Protein AF-A0A4S9A195-F1 (afdb_monomer_lite)

Foldseek 3Di:
DDFDQDPVRDTDDDDDPDDDPVVVVLVVVLVVVLVVVCVVCVVVCPVPPVVSVVVSLVVLQVVVVVCVVVPDDDPPPRPSSDDPPVVVVVCVVPVVPDDDD

Structure (mmCIF, N/CA/C/O backbone):
data_AF-A0A4S9A195-F1
#
_entry.id   AF-A0A4S9A195-F1
#
loop_
_atom_s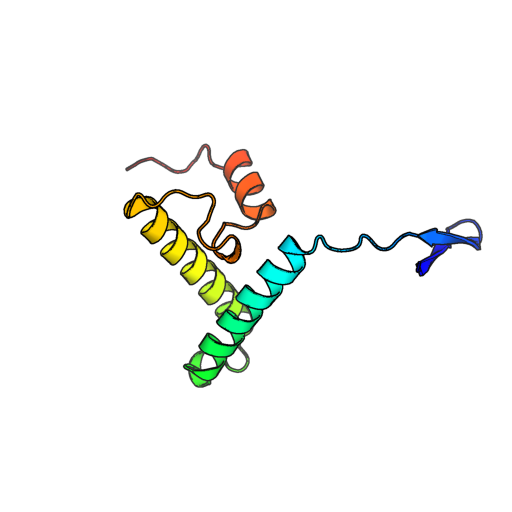ite.group_PDB
_atom_site.id
_atom_site.type_symbol
_atom_site.label_atom_id
_atom_site.label_alt_id
_atom_site.label_comp_id
_atom_site.label_asym_id
_atom_site.label_entity_id
_atom_site.label_seq_id
_atom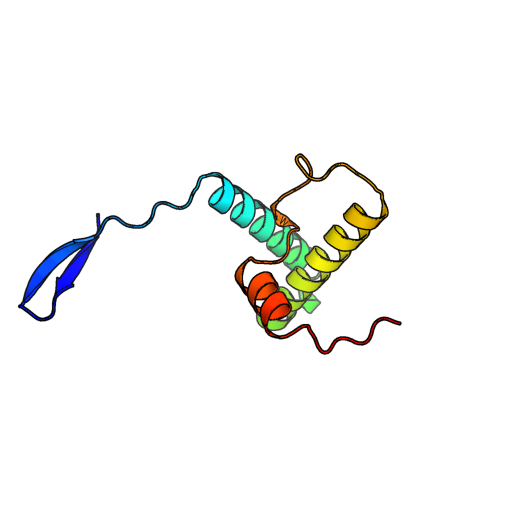_site.pdbx_PDB_ins_code
_atom_site.Cartn_x
_atom_site.Cartn_y
_atom_site.Cartn_z
_atom_site.occupancy
_atom_site.B_iso_or_equiv
_atom_site.auth_seq_id
_atom_site.auth_comp_id
_atom_site.auth_asym_id
_atom_site.auth_atom_id
_atom_site.pdbx_PDB_model_num
ATOM 1 N N . MET A 1 1 ? -29.296 6.049 3.140 1.00 66.12 1 MET A N 1
ATOM 2 C CA . MET A 1 1 ? -29.556 7.425 3.614 1.00 66.12 1 MET A CA 1
ATOM 3 C C . MET A 1 1 ? -29.317 7.424 5.112 1.00 66.12 1 MET A C 1
ATOM 5 O O . MET A 1 1 ? -29.852 6.543 5.775 1.00 66.12 1 MET A O 1
ATOM 9 N N . VAL A 1 2 ? -28.458 8.301 5.628 1.00 75.06 2 VAL A N 1
ATOM 10 C CA . VAL A 1 2 ? -28.152 8.363 7.068 1.00 75.06 2 VAL A CA 1
ATOM 11 C C . VAL A 1 2 ? -28.591 9.718 7.596 1.00 75.06 2 VAL A C 1
ATOM 13 O O . VAL A 1 2 ? -28.266 10.749 7.011 1.00 75.06 2 VAL A O 1
ATOM 16 N N . HIS A 1 3 ? -29.363 9.705 8.681 1.00 78.69 3 HIS A N 1
ATOM 17 C CA . HIS A 1 3 ? -29.837 10.921 9.326 1.00 78.69 3 HIS A CA 1
ATOM 18 C C . HIS A 1 3 ? -28.770 11.435 10.282 1.00 78.69 3 HIS A C 1
ATOM 20 O O . HIS A 1 3 ? -28.493 10.802 11.301 1.00 78.69 3 HIS A O 1
ATOM 26 N N . VAL A 1 4 ? -28.191 12.585 9.951 1.00 78.31 4 VAL A N 1
ATOM 27 C CA . VAL A 1 4 ? -27.231 13.269 10.818 1.00 78.31 4 VAL A CA 1
ATOM 28 C C . VAL A 1 4 ? -27.959 14.429 11.505 1.00 78.31 4 VAL A C 1
ATOM 30 O O . VAL A 1 4 ? -28.705 15.146 10.830 1.00 78.31 4 VAL A O 1
ATOM 33 N N . PRO A 1 5 ? -27.821 14.595 12.832 1.00 81.00 5 PRO A N 1
ATOM 34 C CA . PRO A 1 5 ? -28.355 15.761 13.522 1.00 81.00 5 PRO A CA 1
ATOM 35 C C . PRO A 1 5 ? -27.573 17.012 13.108 1.00 81.00 5 PRO A C 1
ATOM 37 O O . PRO A 1 5 ? -26.343 17.024 13.156 1.00 81.00 5 PRO A O 1
ATOM 40 N N . LEU A 1 6 ? -28.291 18.049 12.681 1.00 82.06 6 LEU A N 1
ATOM 41 C CA . LEU A 1 6 ? -27.730 19.362 12.387 1.00 82.06 6 LEU A CA 1
ATOM 42 C C . LEU A 1 6 ? -27.749 20.231 13.647 1.00 82.06 6 LEU A C 1
ATOM 44 O O . LEU A 1 6 ? -28.447 19.957 14.623 1.00 82.06 6 LEU A O 1
ATOM 48 N N . THR A 1 7 ? -26.955 21.298 13.617 1.00 81.19 7 THR A N 1
ATOM 49 C CA . THR A 1 7 ? -26.804 22.266 14.712 1.00 81.19 7 THR A CA 1
ATOM 50 C C . THR A 1 7 ? -28.098 22.992 15.085 1.00 81.19 7 THR A C 1
ATOM 52 O O . THR A 1 7 ? -28.188 23.545 16.174 1.00 81.19 7 THR A O 1
ATOM 55 N N . ASP A 1 8 ? -29.096 22.987 14.203 1.00 82.19 8 ASP A N 1
ATOM 56 C CA . ASP A 1 8 ? -30.438 23.543 14.410 1.00 82.19 8 ASP A CA 1
ATOM 57 C C . ASP A 1 8 ? -31.427 22.532 15.030 1.00 82.19 8 ASP A C 1
ATOM 59 O O . ASP A 1 8 ? -32.599 22.847 15.215 1.00 82.19 8 ASP A O 1
ATOM 63 N N . GLY A 1 9 ? -30.978 21.312 15.352 1.00 76.75 9 GLY A N 1
ATOM 64 C CA . GLY A 1 9 ? -31.822 20.237 15.884 1.00 76.75 9 GLY A CA 1
ATOM 65 C C . GLY A 1 9 ? -32.603 19.464 14.815 1.00 76.75 9 GLY A C 1
ATOM 66 O O . GLY A 1 9 ? -33.231 18.449 15.128 1.00 76.75 9 GLY A O 1
ATOM 67 N N . SER A 1 10 ? -32.524 19.883 13.550 1.00 79.44 10 SER A N 1
ATOM 68 C CA . SER A 1 10 ? -33.137 19.185 12.421 1.00 79.44 10 SER A CA 1
ATOM 69 C C . SER A 1 10 ? -32.299 17.971 12.008 1.00 79.44 10 SER A C 1
ATOM 71 O O . SER A 1 10 ? -31.081 17.927 12.180 1.00 79.44 10 SER A O 1
ATOM 73 N N . ARG A 1 11 ? -32.935 16.946 11.432 1.00 74.81 11 ARG A N 1
ATOM 74 C CA . ARG A 1 11 ? -32.238 15.772 10.876 1.00 74.81 11 ARG A CA 1
ATOM 75 C C . ARG A 1 11 ? -32.210 15.860 9.357 1.00 74.81 11 ARG A C 1
ATOM 77 O O . ARG A 1 11 ? -33.245 15.673 8.724 1.00 74.81 11 ARG A O 1
ATOM 84 N N . SER A 1 12 ? -31.033 16.065 8.768 1.00 76.81 12 SER A N 1
ATOM 85 C CA . SER A 1 12 ? -30.874 15.985 7.312 1.00 76.81 12 SER A CA 1
ATOM 86 C C . SER A 1 12 ? -30.489 14.567 6.908 1.00 76.81 12 SER A C 1
ATOM 88 O O . SER A 1 12 ? -29.610 13.946 7.513 1.00 76.81 12 SER A O 1
ATOM 90 N N . GLY A 1 13 ? -31.182 14.031 5.905 1.00 76.50 13 GLY A N 1
ATOM 91 C CA . GLY A 1 13 ? -30.847 12.745 5.312 1.00 76.50 13 GLY A CA 1
ATOM 92 C C . GLY A 1 13 ? -29.703 12.925 4.327 1.00 76.50 13 GLY A C 1
ATOM 93 O O . GLY A 1 13 ? -29.920 13.359 3.199 1.00 76.50 13 GLY A O 1
ATOM 94 N N . LEU A 1 14 ? -28.488 12.566 4.735 1.00 73.50 14 LEU A N 1
ATOM 95 C CA . LEU A 1 14 ? -27.355 12.551 3.822 1.00 73.50 14 LEU A CA 1
ATOM 96 C C . LEU A 1 14 ? -27.376 11.253 3.011 1.00 73.50 14 LEU A C 1
ATOM 98 O O . LEU A 1 14 ? -27.513 10.138 3.538 1.00 73.50 14 LEU A O 1
ATOM 102 N N . SER A 1 15 ? -27.245 11.407 1.696 1.00 68.25 15 SER A N 1
ATOM 103 C CA . SER A 1 15 ? -26.845 10.315 0.819 1.00 68.25 15 SER A CA 1
ATOM 104 C C . SER A 1 15 ? -25.440 9.899 1.235 1.00 68.25 15 SER A C 1
ATOM 106 O O . SER A 1 15 ? -24.515 10.703 1.146 1.00 68.25 15 SER A O 1
ATOM 108 N N . MET A 1 16 ? -25.274 8.661 1.702 1.00 62.97 16 MET A N 1
ATOM 109 C CA . MET A 1 16 ? -23.929 8.119 1.863 1.00 62.97 16 MET A CA 1
ATOM 110 C C . MET A 1 16 ? -23.289 8.091 0.476 1.00 62.97 16 MET A C 1
ATOM 112 O O . MET A 1 16 ? -23.950 7.622 -0.457 1.00 62.97 16 MET A O 1
ATOM 116 N N . PRO A 1 17 ? -22.067 8.619 0.304 1.00 64.69 17 PRO A N 1
ATOM 117 C CA . PRO A 1 17 ? -21.358 8.455 -0.949 1.00 64.69 17 PRO A CA 1
ATOM 118 C C . PRO A 1 17 ? -21.192 6.952 -1.168 1.00 64.69 17 PRO A C 1
ATOM 120 O O . PRO A 1 17 ? -20.478 6.277 -0.430 1.00 64.69 17 PRO A O 1
ATOM 123 N N . LEU A 1 18 ? -21.937 6.420 -2.132 1.00 65.69 18 LEU A N 1
ATOM 124 C CA . LEU A 1 18 ? -21.755 5.054 -2.587 1.00 65.69 18 LEU A CA 1
ATOM 125 C C . LEU A 1 18 ? -20.375 5.015 -3.240 1.00 65.69 18 LEU A C 1
ATOM 127 O O . LEU A 1 18 ? -20.096 5.816 -4.137 1.00 65.69 18 LEU A O 1
ATOM 131 N N . GLY A 1 19 ? -19.500 4.133 -2.757 1.00 63.62 19 GLY A N 1
ATOM 132 C CA . GLY A 1 19 ? -18.239 3.869 -3.435 1.00 63.62 19 GLY A CA 1
ATOM 133 C C . GLY A 1 19 ? -18.520 3.491 -4.888 1.00 63.62 19 GLY A C 1
ATOM 134 O O . GLY A 1 19 ? -19.524 2.845 -5.196 1.00 63.62 19 GLY A O 1
ATOM 135 N N . THR A 1 20 ? -17.667 3.920 -5.816 1.00 74.56 20 THR A N 1
ATOM 136 C CA . THR A 1 20 ? -17.747 3.388 -7.177 1.00 74.56 20 THR A CA 1
ATOM 137 C C . THR A 1 20 ? -17.369 1.907 -7.132 1.00 74.56 20 THR A C 1
ATOM 139 O O . THR A 1 20 ? -16.490 1.511 -6.365 1.00 74.56 20 THR A O 1
ATOM 142 N N . LYS A 1 21 ? -18.004 1.070 -7.961 1.00 77.12 21 LYS A N 1
ATOM 143 C CA . LYS A 1 21 ? -17.703 -0.376 -8.027 1.00 77.12 21 LYS A CA 1
ATOM 144 C C . LYS A 1 21 ? -16.211 -0.657 -8.258 1.00 77.12 21 LYS A C 1
ATOM 146 O O . LYS A 1 21 ? -15.678 -1.655 -7.776 1.00 77.12 21 LYS A O 1
ATOM 151 N N . ASP A 1 22 ? -15.535 0.247 -8.961 1.00 73.81 22 ASP A N 1
ATOM 152 C CA . ASP A 1 22 ? -14.099 0.172 -9.226 1.00 73.81 22 ASP A CA 1
ATOM 153 C C . ASP A 1 22 ? -13.265 0.383 -7.956 1.00 73.81 22 ASP A C 1
ATOM 155 O O . ASP A 1 22 ? -12.273 -0.313 -7.744 1.00 73.81 22 ASP A O 1
ATOM 159 N N . LEU A 1 23 ? -13.684 1.301 -7.076 1.00 75.88 23 LEU A N 1
ATOM 160 C CA . LEU A 1 23 ? -13.029 1.539 -5.790 1.00 75.88 23 LEU A CA 1
ATOM 161 C C . LEU A 1 23 ? -13.206 0.338 -4.856 1.00 75.88 23 LEU A C 1
ATOM 163 O O . LEU A 1 23 ? -12.233 -0.128 -4.269 1.00 75.88 23 LEU A O 1
ATOM 167 N N . GLU A 1 24 ? -14.417 -0.218 -4.791 1.00 80.75 24 GLU A N 1
ATOM 168 C CA . GLU A 1 24 ? -14.697 -1.423 -4.000 1.00 80.75 24 GLU A CA 1
ATOM 169 C C . GLU A 1 24 ? -13.881 -2.632 -4.485 1.00 80.75 24 GLU A C 1
ATOM 171 O O . GLU A 1 24 ? -13.351 -3.406 -3.685 1.00 80.75 24 GLU A O 1
ATOM 176 N N . SER A 1 25 ? -13.755 -2.794 -5.806 1.00 81.31 25 SER A N 1
ATOM 177 C CA . SER A 1 25 ? -12.958 -3.870 -6.408 1.00 81.31 25 SER A CA 1
ATOM 178 C C . SER A 1 25 ? -11.474 -3.705 -6.082 1.00 81.31 25 SER A C 1
ATOM 180 O O . SER A 1 25 ? -10.824 -4.653 -5.640 1.00 81.31 25 SER A O 1
ATOM 182 N N . LYS A 1 26 ? -10.966 -2.473 -6.190 1.00 80.56 26 LYS A N 1
ATOM 183 C CA . LYS A 1 26 ? -9.592 -2.114 -5.829 1.00 80.56 26 LYS A CA 1
ATOM 184 C C . LYS A 1 26 ? -9.286 -2.391 -4.356 1.00 80.56 26 LYS A C 1
ATOM 186 O O . LYS A 1 26 ? -8.240 -2.955 -4.038 1.00 80.56 26 LYS A O 1
ATOM 191 N N . GLU A 1 27 ? -10.185 -2.018 -3.450 1.00 81.75 27 GLU A N 1
ATOM 192 C CA . GLU A 1 27 ? -10.034 -2.284 -2.015 1.00 81.75 27 GLU A CA 1
ATOM 193 C C . GLU A 1 27 ? -10.054 -3.782 -1.702 1.00 81.75 27 GLU A C 1
ATOM 195 O O . GLU A 1 27 ? -9.252 -4.252 -0.893 1.00 81.75 27 GLU A O 1
ATOM 200 N N . ARG A 1 28 ? -10.905 -4.555 -2.385 1.00 85.38 28 ARG A N 1
ATOM 201 C CA . ARG A 1 28 ? -10.955 -6.016 -2.241 1.00 85.38 28 ARG A CA 1
ATOM 202 C C . ARG A 1 28 ? -9.630 -6.676 -2.613 1.00 85.38 28 ARG A C 1
ATOM 204 O O . ARG A 1 28 ? -9.138 -7.509 -1.855 1.00 85.38 28 ARG A O 1
ATOM 211 N N . GLU A 1 29 ? -9.043 -6.299 -3.745 1.00 86.25 29 GLU A N 1
ATOM 212 C CA . GLU A 1 29 ? -7.757 -6.846 -4.201 1.00 86.25 29 GLU A CA 1
ATOM 213 C C . GLU A 1 29 ? -6.611 -6.483 -3.245 1.00 86.25 29 GLU A C 1
ATOM 215 O O . GLU A 1 29 ? -5.760 -7.319 -2.934 1.00 86.25 29 GLU A O 1
ATOM 220 N N . LEU A 1 30 ? -6.618 -5.257 -2.711 1.00 84.88 30 LEU A N 1
ATOM 221 C CA . LEU A 1 30 ? -5.652 -4.827 -1.697 1.00 84.88 30 LEU A CA 1
ATOM 222 C C . LEU A 1 30 ? -5.788 -5.603 -0.388 1.00 84.88 30 LEU A C 1
ATOM 224 O O . LEU A 1 30 ? -4.776 -5.993 0.199 1.00 84.88 30 LEU A O 1
ATOM 228 N N . ASN A 1 31 ? -7.020 -5.846 0.056 1.00 88.50 31 ASN A N 1
ATOM 229 C CA . ASN A 1 31 ? -7.285 -6.623 1.262 1.00 88.50 31 ASN A CA 1
ATOM 230 C C . ASN A 1 31 ? -6.833 -8.074 1.100 1.00 88.50 31 ASN A C 1
ATOM 232 O O . ASN A 1 31 ? -6.196 -8.611 2.004 1.00 88.50 31 ASN A O 1
ATOM 236 N N . GLU A 1 32 ? -7.082 -8.681 -0.060 1.00 90.62 32 GLU A N 1
ATOM 237 C CA . GLU A 1 32 ? -6.616 -10.036 -0.366 1.00 90.62 32 GLU A CA 1
ATOM 238 C C . GLU A 1 32 ? -5.082 -10.119 -0.366 1.00 90.62 32 GLU A C 1
ATOM 240 O O . GLU A 1 32 ? -4.492 -11.019 0.233 1.00 90.62 32 GLU A O 1
ATOM 245 N N . LEU A 1 33 ? -4.400 -9.146 -0.975 1.00 88.19 33 LEU A N 1
ATOM 246 C CA . LEU A 1 33 ? -2.939 -9.074 -0.942 1.00 88.19 33 LEU A CA 1
ATOM 247 C C . LEU A 1 33 ? -2.406 -8.928 0.492 1.00 88.19 33 LEU A C 1
ATOM 249 O O . LEU A 1 33 ? -1.451 -9.612 0.871 1.00 88.19 33 LEU A O 1
ATOM 253 N N . GLY A 1 34 ? -3.040 -8.063 1.288 1.00 88.44 34 GLY A N 1
ATOM 254 C CA . GLY A 1 34 ? -2.757 -7.903 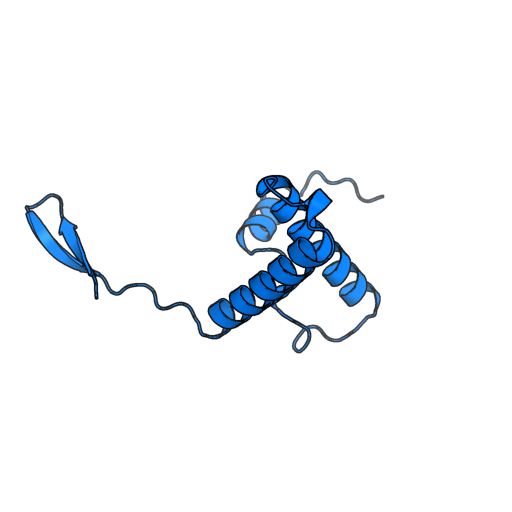2.710 1.00 88.44 34 GLY A CA 1
ATOM 255 C C . GLY A 1 34 ? -2.899 -9.215 3.465 1.00 88.44 34 GLY A C 1
ATOM 256 O O . GLY A 1 34 ? -1.959 -9.663 4.118 1.00 88.44 34 GLY A O 1
ATOM 257 N N . TYR A 1 35 ? -4.031 -9.887 3.302 1.00 90.06 35 TYR A N 1
ATOM 258 C CA . TYR A 1 35 ? -4.280 -11.179 3.923 1.00 90.06 35 TYR A CA 1
ATOM 259 C C . TYR A 1 35 ? -3.214 -12.215 3.544 1.00 90.06 35 TYR A C 1
ATOM 261 O O . TYR A 1 35 ? -2.651 -12.891 4.403 1.00 90.06 35 TYR A O 1
ATOM 269 N N . ARG A 1 36 ? -2.841 -12.297 2.265 1.00 90.25 36 ARG A N 1
ATOM 270 C CA . ARG A 1 36 ? -1.808 -13.235 1.801 1.00 90.25 36 ARG A CA 1
ATOM 271 C C . ARG A 1 36 ? -0.431 -12.939 2.389 1.00 90.25 36 ARG A C 1
ATOM 273 O O . ARG A 1 36 ? 0.304 -13.875 2.709 1.00 90.25 36 ARG A O 1
ATOM 280 N N . MET A 1 37 ? -0.059 -11.667 2.524 1.00 89.12 37 MET A N 1
ATOM 281 C CA . MET A 1 37 ? 1.211 -11.269 3.138 1.00 89.12 37 MET A CA 1
ATOM 282 C C . MET A 1 37 ? 1.249 -11.580 4.635 1.00 89.12 37 MET A C 1
ATOM 284 O O . MET A 1 37 ? 2.233 -12.160 5.103 1.00 89.12 37 MET A O 1
ATOM 288 N N . SER A 1 38 ? 0.182 -11.248 5.370 1.00 87.38 38 SER A N 1
ATOM 289 C CA . SER A 1 38 ? 0.092 -11.538 6.804 1.00 87.38 38 SER A CA 1
ATOM 290 C C . SER A 1 38 ? 0.019 -13.039 7.066 1.00 87.38 38 SER A C 1
ATOM 292 O O . SER A 1 38 ? 0.636 -13.514 8.011 1.00 87.38 38 SER A O 1
ATOM 294 N N . TRP A 1 39 ? -0.632 -13.808 6.193 1.00 88.38 39 TRP A N 1
ATOM 295 C CA . TRP A 1 39 ? -0.666 -15.265 6.289 1.00 88.38 39 TRP A CA 1
ATOM 296 C C . TRP A 1 39 ? 0.708 -15.897 6.029 1.00 88.38 39 TRP A C 1
ATOM 298 O O . TRP A 1 39 ? 1.178 -16.723 6.809 1.00 88.38 39 TRP A O 1
ATOM 308 N N . ARG A 1 40 ? 1.399 -15.491 4.952 1.00 88.06 40 ARG A N 1
ATOM 309 C CA . ARG A 1 40 ? 2.709 -16.062 4.577 1.00 88.06 40 ARG A CA 1
ATOM 310 C C . ARG A 1 40 ? 3.831 -15.702 5.544 1.00 88.06 40 ARG A C 1
ATOM 312 O O . ARG A 1 40 ? 4.752 -16.494 5.717 1.00 88.06 40 ARG A O 1
ATOM 319 N N . GLN A 1 41 ? 3.783 -14.516 6.144 1.00 86.75 41 GLN A N 1
ATOM 320 C CA . GLN A 1 41 ? 4.793 -14.044 7.092 1.00 86.75 41 GLN A CA 1
ATOM 321 C C . GLN A 1 41 ? 4.145 -13.632 8.415 1.00 86.75 41 GLN A C 1
ATOM 323 O O . GLN A 1 41 ? 4.396 -12.543 8.934 1.00 86.75 41 GLN A O 1
ATOM 328 N N . ALA A 1 42 ? 3.328 -14.526 8.977 1.00 81.31 42 ALA A N 1
ATOM 329 C CA . ALA A 1 42 ? 2.582 -14.266 10.206 1.00 81.31 42 ALA A CA 1
ATOM 330 C C . ALA A 1 42 ? 3.480 -13.755 11.335 1.00 81.31 42 ALA A C 1
ATOM 332 O O . ALA A 1 42 ? 3.178 -12.737 11.938 1.00 81.31 42 ALA A O 1
ATOM 333 N N . LYS A 1 43 ? 4.649 -14.364 11.558 1.00 87.38 43 LYS A N 1
ATOM 334 C CA . LYS A 1 43 ? 5.592 -13.909 12.599 1.00 87.38 43 LYS A CA 1
ATOM 335 C C . LYS A 1 43 ? 6.124 -12.487 12.377 1.00 87.38 43 LYS A C 1
ATOM 337 O O . LYS A 1 43 ? 6.406 -11.792 13.344 1.00 87.38 43 LYS A O 1
ATOM 342 N N . THR A 1 44 ? 6.270 -12.064 11.124 1.00 86.00 44 THR A N 1
ATOM 343 C CA . THR A 1 44 ? 6.793 -10.739 10.761 1.00 86.00 44 THR A CA 1
ATOM 344 C C . THR A 1 44 ? 5.738 -9.648 10.938 1.00 86.00 44 THR A C 1
ATOM 346 O O . THR A 1 44 ? 6.066 -8.526 11.325 1.00 86.00 44 THR A O 1
ATOM 349 N N . PHE A 1 45 ? 4.475 -9.968 10.646 1.00 87.06 45 PHE A N 1
ATOM 350 C CA . PHE A 1 45 ? 3.387 -8.989 10.588 1.00 87.06 45 PHE A CA 1
ATOM 351 C C . PHE A 1 45 ? 2.406 -9.054 11.759 1.00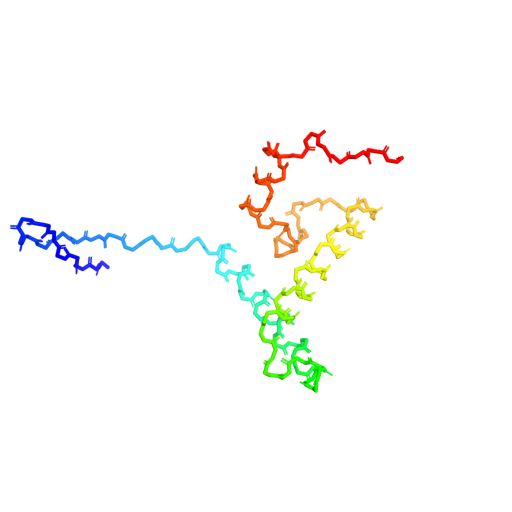 87.06 45 PHE A C 1
ATOM 353 O O . PHE A 1 45 ? 1.628 -8.113 11.933 1.00 87.06 45 PHE A O 1
ATOM 360 N N . ASN A 1 46 ? 2.447 -10.109 12.577 1.00 85.62 46 ASN A N 1
ATOM 361 C CA . ASN A 1 46 ? 1.605 -10.217 13.762 1.00 85.62 46 ASN A CA 1
ATOM 362 C C . ASN A 1 46 ? 1.844 -9.021 14.692 1.00 85.62 46 ASN A C 1
ATOM 364 O O . ASN A 1 46 ? 2.989 -8.630 14.919 1.00 85.62 46 ASN A O 1
ATOM 368 N N . GLU A 1 47 ? 0.755 -8.424 15.176 1.00 87.38 47 GLU A N 1
ATOM 369 C CA . GLU A 1 47 ? 0.756 -7.248 16.064 1.00 87.38 47 GLU A CA 1
ATOM 370 C C . GLU A 1 47 ? 1.467 -6.000 15.504 1.00 87.38 47 GLU A C 1
ATOM 372 O O . GLU A 1 47 ? 1.678 -5.018 16.215 1.00 87.38 47 GLU A O 1
ATOM 377 N N . ARG A 1 48 ? 1.813 -5.987 14.209 1.00 89.75 48 ARG A N 1
ATOM 378 C CA . ARG A 1 48 ? 2.539 -4.883 13.562 1.00 89.75 48 ARG A CA 1
ATOM 379 C C . ARG A 1 48 ? 1.753 -4.302 12.380 1.00 89.75 48 ARG A C 1
ATOM 381 O O . ARG A 1 48 ? 2.246 -4.319 11.247 1.00 89.75 48 ARG A O 1
ATOM 388 N N . PRO A 1 49 ? 0.558 -3.723 12.613 1.00 86.69 49 PRO A N 1
ATOM 389 C CA . PRO A 1 49 ? -0.316 -3.239 11.541 1.00 86.69 49 PRO A CA 1
ATOM 390 C C . PRO A 1 49 ? 0.315 -2.110 10.712 1.00 86.69 49 PRO A C 1
ATOM 392 O O . PRO A 1 49 ? 0.162 -2.078 9.495 1.00 86.69 49 PRO A O 1
ATOM 395 N N . ILE A 1 50 ? 1.099 -1.220 11.330 1.00 89.25 50 ILE A N 1
ATOM 396 C CA . ILE A 1 50 ? 1.783 -0.132 10.609 1.00 89.25 50 ILE A CA 1
ATOM 397 C C . ILE A 1 50 ? 2.888 -0.671 9.695 1.00 89.25 50 ILE A C 1
ATOM 399 O O . ILE A 1 50 ? 3.016 -0.243 8.550 1.00 89.25 50 ILE A O 1
ATOM 403 N N . PHE A 1 51 ? 3.686 -1.626 10.176 1.00 87.75 51 PHE A N 1
ATOM 404 C CA . PHE A 1 51 ? 4.740 -2.242 9.367 1.00 87.75 51 PHE A CA 1
ATOM 405 C C . PHE A 1 51 ? 4.152 -3.022 8.187 1.00 87.75 51 PHE A C 1
ATOM 407 O O . PHE A 1 51 ? 4.659 -2.938 7.067 1.00 87.75 51 PHE A O 1
ATOM 414 N N . MET A 1 52 ? 3.040 -3.714 8.430 1.00 89.06 52 MET A N 1
ATOM 415 C CA . MET A 1 52 ? 2.266 -4.400 7.407 1.00 89.06 52 MET A CA 1
ATOM 416 C C . MET A 1 52 ? 1.755 -3.430 6.333 1.00 89.06 52 MET A C 1
ATOM 418 O O . MET A 1 52 ? 1.975 -3.644 5.142 1.00 89.06 52 MET A O 1
ATOM 422 N N . GLN A 1 53 ? 1.171 -2.304 6.750 1.00 88.06 53 GLN A N 1
ATOM 423 C CA . GLN A 1 53 ? 0.693 -1.269 5.836 1.00 88.06 53 GLN A CA 1
ATOM 424 C C . GLN A 1 53 ? 1.820 -0.688 4.970 1.00 88.06 53 GLN A C 1
ATOM 426 O O . GLN A 1 53 ? 1.661 -0.562 3.757 1.00 88.06 53 GLN A O 1
ATOM 431 N N . LYS A 1 54 ? 2.980 -0.390 5.573 1.00 89.31 54 LYS A N 1
ATOM 432 C CA . LYS A 1 54 ? 4.161 0.114 4.849 1.00 89.31 54 LYS A CA 1
ATOM 433 C C . LYS A 1 54 ? 4.717 -0.919 3.867 1.00 89.31 54 LYS A C 1
ATOM 435 O O . LYS A 1 54 ? 5.149 -0.553 2.778 1.00 89.31 54 LYS A O 1
ATOM 440 N N . SER A 1 55 ? 4.690 -2.197 4.237 1.00 89.75 55 SER A N 1
ATOM 441 C CA . SER A 1 55 ? 5.139 -3.296 3.374 1.00 89.75 55 SER A CA 1
ATOM 442 C C . SER A 1 55 ? 4.210 -3.489 2.174 1.00 89.75 55 SER A C 1
ATOM 444 O O . SER A 1 55 ? 4.689 -3.681 1.057 1.00 89.75 55 SER A O 1
ATOM 446 N N . LEU A 1 56 ? 2.894 -3.356 2.379 1.00 88.50 56 LEU A N 1
ATOM 447 C CA . LEU A 1 56 ? 1.911 -3.343 1.296 1.00 88.50 56 LEU A CA 1
ATOM 448 C C . LEU A 1 56 ? 2.132 -2.172 0.342 1.00 88.50 56 LEU A C 1
ATOM 450 O O . LEU A 1 56 ? 2.142 -2.369 -0.871 1.00 88.50 56 LEU A O 1
ATOM 454 N N . ASP A 1 57 ? 2.347 -0.969 0.875 1.00 86.19 57 ASP A N 1
ATOM 455 C CA . ASP A 1 57 ? 2.602 0.211 0.046 1.00 86.19 57 ASP A CA 1
ATOM 456 C C . ASP A 1 57 ? 3.902 0.049 -0.767 1.00 86.19 57 ASP A C 1
ATOM 458 O O . ASP A 1 57 ? 3.899 0.283 -1.973 1.00 86.19 57 ASP A O 1
ATOM 462 N N . ALA A 1 58 ? 4.981 -0.454 -0.157 1.00 87.75 58 ALA A N 1
ATOM 463 C CA . ALA A 1 58 ? 6.241 -0.716 -0.857 1.00 87.75 58 ALA A CA 1
ATOM 464 C C . ALA A 1 58 ? 6.105 -1.786 -1.955 1.00 87.75 58 ALA A C 1
ATOM 466 O O . ALA A 1 58 ? 6.685 -1.653 -3.034 1.00 87.75 58 ALA A O 1
ATOM 467 N N . TYR A 1 59 ? 5.334 -2.848 -1.707 1.00 88.06 59 TYR A N 1
ATOM 468 C CA . TYR A 1 59 ? 5.084 -3.880 -2.711 1.00 88.06 59 TYR A CA 1
ATOM 469 C C . TYR A 1 59 ? 4.280 -3.351 -3.897 1.00 88.06 59 TYR A C 1
ATOM 471 O O . TYR A 1 59 ? 4.594 -3.691 -5.039 1.00 88.06 59 TYR A O 1
ATOM 479 N N . ARG A 1 60 ? 3.274 -2.504 -3.643 1.00 86.94 60 ARG A N 1
ATOM 480 C CA . ARG A 1 60 ? 2.503 -1.846 -4.704 1.00 86.94 60 ARG A CA 1
ATOM 481 C C . ARG A 1 60 ? 3.392 -0.955 -5.553 1.00 86.94 60 ARG A C 1
ATOM 483 O O . ARG A 1 60 ? 3.426 -1.142 -6.762 1.00 86.94 60 ARG A O 1
ATOM 490 N N . ASP A 1 61 ? 4.168 -0.081 -4.915 1.00 84.31 61 ASP A N 1
ATOM 491 C CA . ASP A 1 61 ? 5.078 0.839 -5.602 1.00 84.31 61 ASP A CA 1
ATOM 492 C C . ASP A 1 61 ? 6.116 0.065 -6.443 1.00 84.31 61 ASP A C 1
ATOM 494 O O . ASP A 1 61 ? 6.377 0.415 -7.597 1.00 84.31 61 ASP A O 1
ATOM 498 N N . LYS A 1 62 ? 6.661 -1.042 -5.913 1.00 87.06 62 LYS A N 1
ATOM 499 C CA . LYS A 1 62 ? 7.613 -1.904 -6.635 1.00 87.06 62 LYS A CA 1
ATOM 500 C C . LYS A 1 62 ? 6.971 -2.627 -7.820 1.00 87.06 62 LYS A C 1
ATOM 502 O O . LYS A 1 62 ? 7.562 -2.672 -8.895 1.00 87.06 62 LYS A O 1
ATOM 507 N N . THR A 1 63 ? 5.785 -3.197 -7.624 1.00 85.56 63 THR A N 1
ATOM 508 C CA . THR A 1 63 ? 5.048 -3.916 -8.676 1.00 85.56 63 THR A CA 1
ATOM 509 C C . THR A 1 63 ? 4.641 -2.958 -9.791 1.00 85.56 63 THR A C 1
ATOM 511 O O . THR A 1 63 ? 4.870 -3.252 -10.959 1.00 85.56 63 THR A O 1
ATOM 514 N N . TRP A 1 64 ? 4.151 -1.771 -9.427 1.00 81.38 64 TRP A N 1
ATOM 515 C CA . TRP A 1 64 ? 3.840 -0.691 -10.357 1.00 81.38 64 TRP A CA 1
ATOM 516 C C . TRP A 1 64 ? 5.069 -0.254 -11.162 1.00 81.38 64 TRP A C 1
ATOM 518 O O . TRP A 1 64 ? 5.026 -0.211 -12.387 1.00 81.38 64 TRP A O 1
ATOM 528 N N . SER A 1 65 ? 6.197 -0.009 -10.490 1.00 81.94 65 SER A N 1
ATOM 529 C CA . SER A 1 65 ? 7.452 0.374 -11.153 1.00 81.94 65 SER A CA 1
ATOM 530 C C . SER A 1 65 ? 7.953 -0.706 -12.121 1.00 81.94 65 SER A C 1
ATOM 532 O O . SER A 1 65 ? 8.417 -0.391 -13.213 1.00 81.94 65 SER A O 1
ATOM 534 N N . ALA A 1 66 ? 7.826 -1.984 -11.752 1.00 83.19 66 ALA A N 1
ATOM 535 C CA . ALA A 1 66 ? 8.182 -3.102 -12.623 1.00 83.19 66 ALA A CA 1
ATOM 536 C C . ALA A 1 66 ? 7.253 -3.208 -13.846 1.00 83.19 66 ALA A C 1
ATOM 538 O O . ALA A 1 66 ? 7.727 -3.453 -14.954 1.00 83.19 66 ALA A O 1
ATOM 539 N N . MET A 1 67 ? 5.948 -2.981 -13.662 1.00 80.88 67 MET A N 1
ATOM 540 C CA . MET A 1 67 ? 4.975 -2.937 -14.758 1.00 80.88 67 MET A CA 1
ATOM 541 C C . MET A 1 67 ? 5.297 -1.806 -15.741 1.00 80.88 67 MET A C 1
ATOM 543 O O . MET A 1 67 ? 5.380 -2.068 -16.941 1.00 80.88 67 MET A O 1
ATOM 547 N N . LEU A 1 68 ? 5.580 -0.598 -15.237 1.00 78.31 68 LEU A N 1
ATOM 548 C CA . LEU A 1 68 ? 6.012 0.543 -16.054 1.00 78.31 68 LEU A CA 1
ATOM 549 C C . LEU A 1 68 ? 7.270 0.221 -16.869 1.00 78.31 68 LEU A C 1
ATOM 551 O O . LEU A 1 68 ? 7.311 0.465 -18.072 1.00 78.31 68 LEU A O 1
ATOM 555 N N . ALA A 1 69 ? 8.281 -0.372 -16.229 1.00 81.62 69 ALA A N 1
ATOM 556 C CA . ALA A 1 69 ? 9.533 -0.732 -16.890 1.00 81.62 69 ALA A CA 1
ATOM 557 C C . ALA A 1 69 ? 9.354 -1.803 -17.985 1.00 81.62 69 ALA A C 1
ATOM 559 O O . ALA A 1 69 ? 10.130 -1.844 -18.935 1.00 81.62 69 ALA A O 1
ATOM 560 N N . SER A 1 70 ? 8.334 -2.660 -17.870 1.00 79.50 70 SER A N 1
ATOM 561 C CA . SER A 1 70 ? 8.045 -3.724 -18.842 1.00 79.50 70 SER A CA 1
ATOM 562 C C . SER A 1 70 ? 7.277 -3.269 -20.093 1.00 79.50 70 SER A C 1
ATOM 564 O O . SER A 1 70 ? 7.054 -4.079 -20.991 1.00 79.50 70 SER A O 1
ATOM 566 N N . GLY A 1 71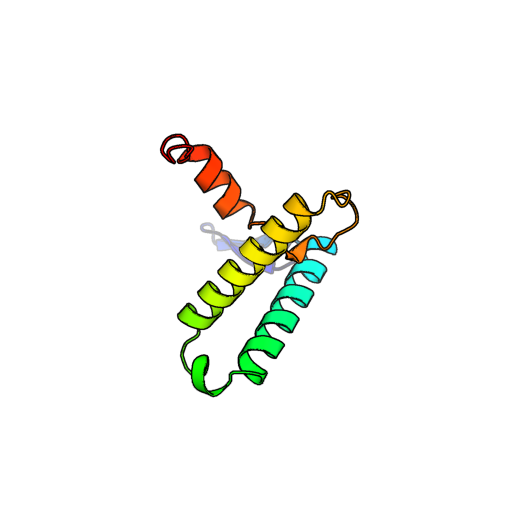 ? 6.870 -1.995 -20.173 1.00 67.75 71 GLY A N 1
ATOM 567 C CA . GLY A 1 71 ? 6.212 -1.425 -21.356 1.00 67.75 71 GLY A CA 1
ATOM 568 C C . GLY A 1 71 ? 4.801 -1.956 -21.636 1.00 67.75 71 GLY A C 1
ATOM 569 O O . GLY A 1 71 ? 4.311 -1.824 -22.757 1.00 67.75 71 GLY A O 1
ATOM 570 N N . GLN A 1 72 ? 4.133 -2.576 -20.656 1.00 64.19 72 GLN A N 1
ATOM 571 C CA . GLN A 1 72 ? 2.763 -3.054 -20.849 1.00 64.19 72 GLN A CA 1
ATOM 572 C C . GLN A 1 72 ? 1.743 -1.904 -20.768 1.00 64.19 72 GLN A C 1
ATOM 574 O O . GLN A 1 72 ? 1.794 -1.075 -19.864 1.00 64.19 72 GLN A O 1
ATOM 579 N N . ASN A 1 73 ? 0.800 -1.859 -21.719 1.00 56.62 73 ASN A N 1
ATOM 580 C CA . ASN A 1 73 ? -0.206 -0.797 -21.829 1.00 56.62 73 ASN A CA 1
ATOM 581 C C . ASN A 1 73 ? -1.129 -0.727 -20.594 1.00 56.62 73 ASN A C 1
ATOM 583 O O . ASN A 1 73 ? -1.707 -1.721 -20.155 1.00 56.62 73 ASN A O 1
ATOM 587 N N . HIS A 1 74 ? -1.277 0.488 -20.062 1.00 55.03 74 HIS A N 1
ATOM 588 C CA . HIS A 1 74 ? -1.701 0.784 -18.688 1.00 55.03 74 HIS A CA 1
ATOM 589 C C . HIS A 1 74 ? -3.195 0.568 -18.398 1.00 55.03 74 HIS A C 1
ATOM 591 O O . HIS A 1 74 ? -3.590 0.431 -17.246 1.00 55.03 74 HIS A O 1
ATOM 597 N N . SER A 1 75 ? -4.051 0.551 -19.417 1.00 52.56 75 SER A N 1
ATOM 598 C CA . SER A 1 75 ? -5.508 0.624 -19.246 1.00 52.56 75 SER A CA 1
ATOM 599 C C . SER A 1 75 ? -6.173 -0.691 -18.819 1.00 52.56 75 SER A C 1
ATOM 601 O O . SER A 1 75 ? -7.344 -0.681 -18.451 1.00 52.56 75 SER A O 1
ATOM 603 N N . CYS A 1 76 ? -5.446 -1.814 -18.837 1.00 52.75 76 CYS A N 1
ATOM 604 C CA . CYS A 1 76 ? -5.967 -3.139 -18.472 1.00 52.75 76 CYS A CA 1
ATOM 605 C C . CYS A 1 76 ? -5.280 -3.752 -17.234 1.00 52.75 76 CYS A C 1
ATOM 607 O O . CYS A 1 76 ? -5.764 -4.734 -16.673 1.00 52.75 76 CYS A O 1
ATOM 609 N N . LEU A 1 77 ? -4.168 -3.177 -16.764 1.00 55.97 77 LEU A N 1
ATOM 610 C CA . LEU A 1 77 ? -3.335 -3.802 -15.739 1.00 55.97 77 LEU A CA 1
ATOM 611 C C . LEU A 1 77 ? -3.600 -3.208 -14.357 1.00 55.97 77 LEU A C 1
ATOM 613 O O . LEU A 1 77 ? -3.021 -2.204 -13.965 1.00 55.97 77 LEU A O 1
ATOM 617 N N . ALA A 1 78 ? -4.467 -3.899 -13.615 1.00 62.44 78 ALA A N 1
ATOM 618 C CA . ALA A 1 78 ? -4.480 -3.932 -12.155 1.00 62.44 78 ALA A CA 1
ATOM 619 C C . ALA A 1 78 ? -4.407 -2.552 -11.467 1.00 62.44 78 ALA A C 1
ATOM 621 O O . ALA A 1 78 ? -3.427 -2.207 -10.799 1.00 62.44 78 ALA A O 1
ATOM 622 N N . SER A 1 79 ? -5.504 -1.794 -11.565 1.00 63.03 79 SER A N 1
ATOM 623 C CA . SER A 1 79 ? -5.686 -0.475 -10.933 1.00 63.03 79 SER A CA 1
ATOM 624 C C . SER A 1 79 ? -5.372 -0.452 -9.427 1.00 63.03 79 SER A C 1
ATOM 626 O O . SER A 1 79 ? -5.079 0.605 -8.861 1.00 63.03 79 SER A O 1
ATOM 628 N N . HIS A 1 80 ? -5.382 -1.602 -8.745 1.00 68.12 80 HIS A N 1
ATOM 629 C CA . HIS A 1 80 ? -5.002 -1.731 -7.341 1.00 68.12 80 HIS A CA 1
ATOM 630 C C . HIS A 1 80 ? -3.525 -1.466 -7.043 1.00 68.12 80 HIS A C 1
ATOM 632 O O . HIS A 1 80 ? -3.210 -1.050 -5.921 1.00 68.12 80 HIS A O 1
ATOM 638 N N . PHE A 1 81 ? -2.625 -1.594 -8.019 1.00 64.25 81 PHE A N 1
ATOM 639 C CA . PHE A 1 81 ? -1.206 -1.282 -7.822 1.00 64.25 81 PHE A CA 1
ATOM 640 C C . PHE A 1 81 ? -0.871 0.205 -7.914 1.00 64.25 81 PHE A C 1
ATOM 642 O O . PHE A 1 81 ? 0.164 0.609 -7.394 1.00 64.25 81 PHE A O 1
ATOM 649 N N . GLU A 1 82 ? -1.758 1.033 -8.464 1.00 67.38 82 GLU A N 1
ATOM 650 C CA . GLU A 1 82 ? -1.524 2.475 -8.561 1.00 67.38 82 GLU A CA 1
ATOM 651 C C . GLU A 1 82 ? -1.311 3.135 -7.192 1.00 67.38 82 GLU A C 1
ATOM 653 O O . GLU A 1 82 ? -1.974 2.810 -6.194 1.00 67.38 82 GLU A O 1
ATOM 658 N N . VAL A 1 83 ? -0.436 4.142 -7.168 1.00 67.88 83 VAL A N 1
ATOM 659 C CA . VAL A 1 83 ? -0.248 5.031 -6.017 1.00 67.88 83 VAL A CA 1
ATOM 660 C C . VAL A 1 83 ? -1.586 5.679 -5.648 1.00 67.88 83 VAL A C 1
ATOM 662 O O . VAL A 1 83 ? -2.337 6.136 -6.509 1.00 67.88 83 VAL A O 1
ATOM 665 N N . ARG A 1 84 ? -1.905 5.734 -4.347 1.00 70.50 84 ARG A N 1
ATOM 666 C CA . ARG A 1 84 ? -3.144 6.375 -3.874 1.00 70.50 84 ARG A CA 1
ATOM 667 C C . ARG A 1 84 ? -3.194 7.825 -4.347 1.00 70.50 84 ARG A C 1
ATOM 669 O O . ARG A 1 84 ? -2.212 8.550 -4.193 1.00 70.50 84 ARG A O 1
ATOM 676 N N . THR A 1 85 ? -4.361 8.269 -4.803 1.00 67.88 85 THR A N 1
ATOM 677 C CA . THR A 1 85 ? -4.586 9.622 -5.334 1.00 67.88 85 THR A CA 1
ATOM 678 C C . THR A 1 85 ? -4.048 10.713 -4.406 1.00 67.88 85 THR A C 1
ATOM 680 O O . THR A 1 85 ? -3.379 11.627 -4.869 1.00 67.88 85 THR A O 1
ATOM 683 N N . GLY A 1 86 ? -4.252 10.588 -3.089 1.00 71.69 86 GLY A N 1
ATOM 684 C CA . GLY A 1 86 ? -3.729 11.544 -2.106 1.00 71.69 86 GLY A CA 1
ATOM 685 C C . GLY A 1 86 ? -2.198 11.604 -2.043 1.00 71.69 86 GLY A C 1
ATOM 686 O O . GLY A 1 86 ? -1.636 12.693 -2.014 1.00 71.69 86 GLY A O 1
ATOM 687 N N . LYS A 1 87 ? -1.515 10.451 -2.091 1.00 68.88 87 LYS A N 1
ATOM 688 C CA . LYS A 1 87 ? -0.043 10.386 -2.127 1.00 68.88 87 LYS A CA 1
ATOM 689 C C . LYS A 1 87 ? 0.483 10.952 -3.446 1.00 68.88 87 LYS A C 1
ATOM 691 O O . LYS A 1 87 ? 1.430 11.723 -3.418 1.00 68.88 87 LYS A O 1
ATOM 696 N N . ARG A 1 88 ? -0.168 10.646 -4.574 1.00 73.25 88 ARG A N 1
ATOM 697 C CA . ARG A 1 88 ? 0.177 11.215 -5.885 1.00 73.25 88 ARG A CA 1
ATOM 698 C C . ARG A 1 88 ? 0.062 12.741 -5.882 1.00 73.25 88 ARG A C 1
ATOM 700 O O . ARG A 1 88 ? 1.042 13.405 -6.175 1.00 73.25 88 ARG A O 1
ATOM 707 N N . MET A 1 89 ? -1.080 13.290 -5.469 1.00 72.62 89 MET A N 1
ATOM 708 C CA . MET A 1 89 ? -1.283 14.745 -5.400 1.00 72.62 89 MET A CA 1
ATOM 709 C C . MET A 1 89 ? -0.322 15.430 -4.421 1.00 72.62 89 MET A C 1
ATOM 711 O O . MET A 1 89 ? 0.092 16.560 -4.653 1.00 72.62 89 MET A O 1
ATOM 715 N N . TRP A 1 90 ? 0.030 14.767 -3.314 1.00 71.44 90 TRP A N 1
ATOM 716 C CA . TRP A 1 90 ? 1.018 15.283 -2.366 1.00 71.44 90 TRP A CA 1
ATOM 717 C C . TRP A 1 90 ? 2.431 15.278 -2.958 1.00 71.44 90 TRP A C 1
ATOM 719 O O . TRP A 1 90 ? 3.150 16.256 -2.786 1.00 71.44 90 TRP A O 1
ATOM 729 N N . ILE A 1 91 ? 2.818 14.223 -3.682 1.00 76.31 91 ILE A N 1
ATOM 730 C CA . ILE A 1 91 ? 4.094 14.169 -4.408 1.00 76.31 91 ILE A CA 1
ATOM 731 C C . ILE A 1 91 ? 4.110 15.222 -5.518 1.00 76.31 91 ILE A C 1
ATOM 733 O O . ILE A 1 91 ? 5.068 15.962 -5.612 1.00 76.31 91 ILE A O 1
ATOM 737 N N . GLU A 1 92 ? 3.054 15.363 -6.316 1.00 77.06 92 GLU A N 1
ATOM 738 C CA . GLU A 1 92 ? 2.970 16.397 -7.362 1.00 77.06 92 GLU A CA 1
ATOM 739 C C . GLU A 1 92 ? 3.073 17.814 -6.779 1.00 77.06 92 GLU A C 1
ATOM 741 O O . GLU A 1 92 ? 3.675 18.694 -7.386 1.00 77.06 92 GLU A O 1
ATOM 746 N N . ARG A 1 93 ? 2.515 18.035 -5.582 1.00 75.44 93 ARG A N 1
ATOM 747 C CA . ARG A 1 93 ? 2.541 19.335 -4.899 1.00 75.44 93 ARG A CA 1
ATOM 748 C C . ARG A 1 93 ? 3.883 19.658 -4.238 1.00 75.44 93 ARG A C 1
ATOM 750 O O . ARG A 1 93 ? 4.236 20.827 -4.178 1.00 75.44 93 ARG A O 1
ATOM 757 N N . ASN A 1 94 ? 4.584 18.657 -3.705 1.00 73.50 94 ASN A N 1
ATOM 758 C CA . ASN A 1 94 ? 5.814 18.844 -2.917 1.00 73.50 94 ASN A CA 1
ATOM 759 C C . ASN A 1 94 ? 7.079 18.302 -3.613 1.00 73.50 94 ASN A C 1
ATOM 761 O O . ASN A 1 94 ? 8.166 18.359 -3.052 1.00 73.50 94 ASN A O 1
ATOM 765 N N . GLY A 1 95 ? 6.943 17.718 -4.801 1.00 58.59 95 GLY A N 1
ATOM 766 C CA . GLY A 1 95 ? 7.958 16.902 -5.471 1.00 58.59 95 GLY A CA 1
ATOM 767 C C . GLY A 1 95 ? 8.830 17.637 -6.479 1.00 58.59 95 GLY A C 1
ATOM 768 O O . GLY A 1 95 ? 9.446 16.978 -7.309 1.00 58.59 95 GLY A O 1
ATOM 769 N N . SER A 1 96 ? 8.933 18.965 -6.413 1.00 53.06 96 SER A N 1
ATOM 770 C CA . SER A 1 96 ? 10.022 19.679 -7.094 1.00 53.06 96 SER A CA 1
ATOM 771 C C . SER A 1 96 ? 11.401 19.443 -6.447 1.00 53.06 96 SER A C 1
ATOM 773 O O . SER A 1 96 ? 12.398 19.840 -7.036 1.00 53.06 96 SER A O 1
ATOM 775 N N . ASP A 1 97 ? 11.473 18.749 -5.301 1.00 48.72 97 ASP A N 1
ATOM 776 C CA . ASP A 1 97 ? 12.712 18.493 -4.544 1.00 48.72 97 ASP A CA 1
ATOM 777 C C . ASP A 1 97 ? 13.100 16.999 -4.463 1.00 48.72 97 ASP A C 1
ATOM 779 O O . ASP A 1 97 ? 13.516 16.502 -3.414 1.00 48.72 97 ASP A O 1
ATOM 783 N N . ILE A 1 98 ? 12.974 16.239 -5.555 1.00 53.84 98 ILE A N 1
ATOM 784 C CA . ILE A 1 98 ? 13.663 14.941 -5.676 1.00 53.84 98 ILE A CA 1
ATOM 785 C C . ILE A 1 98 ? 14.717 15.090 -6.778 1.00 53.84 98 ILE A C 1
ATOM 787 O O . ILE A 1 98 ? 14.334 15.240 -7.939 1.00 53.84 98 ILE A O 1
ATOM 791 N N . PRO A 1 99 ? 16.029 15.073 -6.462 1.00 42.06 99 PRO A N 1
ATOM 792 C CA . PRO A 1 99 ? 17.058 15.196 -7.479 1.00 42.06 99 PRO A CA 1
ATOM 793 C C . PRO A 1 99 ? 17.001 13.965 -8.383 1.00 42.06 99 PRO A C 1
ATOM 795 O O . PRO A 1 99 ? 17.170 12.829 -7.938 1.00 42.06 99 PRO A O 1
ATOM 798 N N . SER A 1 100 ? 16.744 14.213 -9.663 1.00 46.41 100 SER A N 1
ATOM 799 C CA . SER A 1 100 ? 17.028 13.291 -10.755 1.00 46.41 100 SER A CA 1
ATOM 800 C C . SER A 1 100 ? 18.499 12.876 -10.677 1.00 46.41 100 SER A C 1
ATOM 802 O O . SER A 1 100 ? 19.377 13.736 -10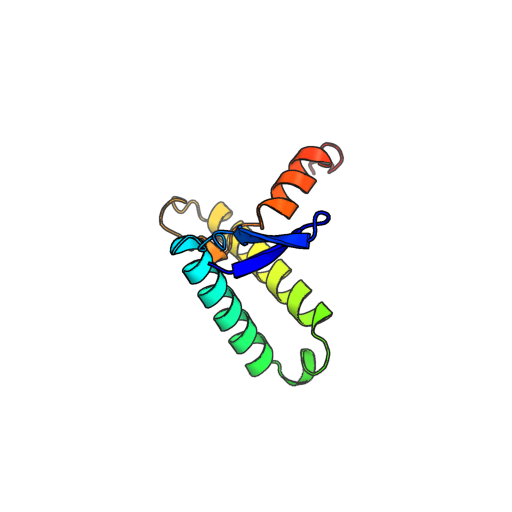.763 1.00 46.41 100 SER A O 1
ATOM 804 N N . SER A 1 101 ? 18.749 11.582 -10.456 1.00 37.38 101 SER A N 1
ATOM 805 C CA . SER A 1 101 ? 20.060 10.961 -10.698 1.00 37.38 101 SER A CA 1
ATOM 806 C C . SER A 1 101 ? 20.262 10.711 -12.184 1.00 37.38 101 SER A C 1
ATOM 808 O O . SER A 1 101 ? 19.253 10.384 -12.850 1.00 37.38 101 SER A O 1
#

Radius of gyration: 18.93 Å; chains: 1; bounding box: 53×40×38 Å

Organism: Aureobasidium pullulans (NCBI:txid5580)

Secondary structure (DSSP, 8-state):
-EEEEPTTS-EEEEPP-PPPHHHHHHHHHHHHHHHHHHHHTHHHHTT-HHHHHHHHHHHHHHHHHHHHHTT--TTSS-GGGSPPHHHHHHHHHHGGGS---

Sequence (101 aa):
MVHVPLTDGSRSGLSMPLGTKDLESKERELNELGYRMSWRQAKTFNERPIFMQKSLDAYRDKTWSAMLASGQNHSCLASHFEVRTGKRMWIERNGSDIPSS

pLDDT: mean 76.12, std 12.22, range [37.38, 90.62]